Protein AF-A0A3D1KKY4-F1 (afdb_monomer_lite)

pLDDT: mean 95.08, std 2.31, range [89.0, 98.06]

Secondary structure (DSSP, 8-state):
-EESS--HHHHSGGGGGG-SS-EEE-----HHHHHTTT---TTTTSS-SEEE-

Foldseek 3Di:
DEEDDDDVVCVDPVCPVVDDWDKYFYPPDDPVVCVVVVHDPDCQPVPHRMHTD

Sequence (53 aa):
MTLALPKVGLIKPEAHPWIGDLYVADIGVPRIAYEKLGIDVGDWFRDKEIVKI

Radius of gyration: 11.96 Å; chains: 1; bounding box: 26×21×27 Å

Structure (mmCIF, N/CA/C/O backbone):
data_AF-A0A3D1KKY4-F1
#
_entry.id   AF-A0A3D1KKY4-F1
#
loop_
_atom_site.group_PDB
_atom_site.id
_atom_site.type_symbol
_atom_site.label_atom_id
_atom_site.label_alt_id
_atom_site.label_comp_id
_atom_site.label_asym_id
_atom_site.label_entity_id
_atom_site.label_seq_id
_atom_site.pdbx_PDB_ins_code
_atom_site.Cartn_x
_atom_site.Cartn_y
_atom_site.Cartn_z
_atom_site.occupancy
_atom_site.B_iso_or_equiv
_atom_site.auth_seq_id
_atom_site.auth_comp_id
_atom_site.auth_asym_id
_atom_site.auth_atom_id
_atom_site.pdbx_PDB_model_num
ATOM 1 N N . MET A 1 1 ? 8.598 -5.459 -3.981 1.00 95.38 1 MET A N 1
ATOM 2 C CA . MET A 1 1 ? 7.657 -5.773 -2.880 1.00 95.38 1 MET A CA 1
ATOM 3 C C . MET A 1 1 ? 7.900 -4.829 -1.710 1.00 95.38 1 MET A C 1
ATOM 5 O O . MET A 1 1 ? 9.048 -4.500 -1.440 1.00 95.38 1 MET A O 1
ATOM 9 N N . THR A 1 2 ? 6.847 -4.374 -1.035 1.00 96.94 2 THR A N 1
ATOM 10 C CA . THR A 1 2 ? 6.914 -3.495 0.139 1.00 96.94 2 THR A CA 1
ATOM 11 C C . THR A 1 2 ? 5.832 -3.862 1.159 1.00 96.94 2 THR A C 1
ATOM 13 O O . THR A 1 2 ? 4.895 -4.575 0.821 1.00 96.94 2 THR A O 1
ATOM 16 N N . LEU A 1 3 ? 5.970 -3.408 2.405 1.00 96.75 3 LEU A N 1
ATOM 17 C CA . LEU A 1 3 ? 5.119 -3.841 3.520 1.00 96.75 3 LEU A CA 1
ATOM 18 C C . LEU A 1 3 ? 4.056 -2.801 3.886 1.00 96.75 3 LEU A C 1
ATOM 20 O O . LEU A 1 3 ? 4.382 -1.607 3.926 1.00 96.75 3 LEU A O 1
ATOM 24 N N . ALA A 1 4 ? 2.853 -3.277 4.232 1.00 94.62 4 ALA A N 1
ATOM 25 C CA . ALA A 1 4 ? 1.707 -2.511 4.727 1.00 94.62 4 ALA A CA 1
ATOM 26 C C . ALA A 1 4 ? 1.153 -1.491 3.717 1.00 94.62 4 ALA A C 1
ATOM 28 O O . ALA A 1 4 ? 0.134 -1.735 3.085 1.00 94.62 4 ALA A O 1
ATOM 29 N N . LEU A 1 5 ? 1.835 -0.358 3.540 1.00 94.69 5 LEU A N 1
ATOM 30 C CA . LEU A 1 5 ? 1.508 0.655 2.535 1.00 94.69 5 LEU A CA 1
ATOM 31 C C . LEU A 1 5 ? 2.745 0.991 1.695 1.00 94.69 5 LEU A C 1
ATOM 33 O O . LEU A 1 5 ? 3.881 0.942 2.199 1.00 94.69 5 LEU A O 1
ATOM 37 N N . PRO A 1 6 ? 2.570 1.353 0.412 1.00 94.75 6 PRO A N 1
ATOM 38 C CA . PRO A 1 6 ? 3.676 1.814 -0.402 1.00 94.75 6 PRO A CA 1
ATOM 39 C C . PRO A 1 6 ? 4.238 3.117 0.159 1.00 94.75 6 PRO A C 1
ATOM 41 O O . PRO A 1 6 ? 3.518 4.029 0.560 1.00 94.75 6 PRO A O 1
ATOM 44 N N . LYS A 1 7 ? 5.566 3.207 0.192 1.00 95.50 7 LYS A N 1
ATOM 45 C CA . LYS A 1 7 ? 6.237 4.469 0.507 1.00 95.50 7 LYS A CA 1
ATOM 46 C C . LYS A 1 7 ? 6.125 5.353 -0.726 1.00 95.50 7 LYS A C 1
ATOM 48 O O . LYS A 1 7 ? 6.417 4.880 -1.819 1.00 95.50 7 LYS A O 1
ATOM 53 N N . VAL A 1 8 ? 5.774 6.628 -0.550 1.00 95.62 8 VAL A N 1
ATOM 54 C CA . VAL A 1 8 ? 5.578 7.570 -1.670 1.00 95.62 8 VAL A CA 1
ATOM 55 C C . VAL A 1 8 ? 6.767 7.597 -2.628 1.00 95.62 8 VAL A C 1
ATOM 57 O O . VAL A 1 8 ? 6.578 7.650 -3.834 1.00 95.62 8 VAL A O 1
ATOM 60 N N . GLY A 1 9 ? 7.991 7.465 -2.106 1.00 97.31 9 GLY A N 1
ATOM 61 C CA . GLY A 1 9 ? 9.204 7.410 -2.917 1.00 97.31 9 GLY A CA 1
ATOM 62 C C . GLY A 1 9 ? 9.257 6.242 -3.904 1.00 97.31 9 GLY A C 1
ATOM 63 O O . GLY A 1 9 ? 9.931 6.381 -4.905 1.00 97.31 9 GLY A O 1
ATOM 64 N N . LEU A 1 10 ? 8.540 5.138 -3.667 1.00 96.94 10 LEU A N 1
ATOM 65 C CA . LEU A 1 10 ? 8.471 3.986 -4.577 1.00 96.94 10 LEU A CA 1
ATOM 66 C C . LEU A 1 10 ? 7.415 4.148 -5.680 1.00 96.94 10 LEU A C 1
ATOM 68 O O . LEU A 1 10 ? 7.462 3.422 -6.661 1.00 96.94 10 LEU A O 1
ATOM 72 N N . ILE A 1 11 ? 6.454 5.060 -5.505 1.00 96.00 11 ILE A N 1
ATOM 73 C CA . ILE A 1 11 ? 5.362 5.317 -6.465 1.00 96.00 11 ILE A CA 1
ATOM 74 C C . ILE A 1 11 ? 5.754 6.427 -7.447 1.00 96.00 11 ILE A C 1
ATOM 76 O O . ILE A 1 11 ? 5.188 6.564 -8.527 1.00 96.00 11 ILE A O 1
ATOM 80 N N . LYS A 1 12 ? 6.704 7.274 -7.049 1.00 97.19 12 LYS A N 1
ATOM 81 C CA . LYS A 1 12 ? 7.118 8.408 -7.858 1.00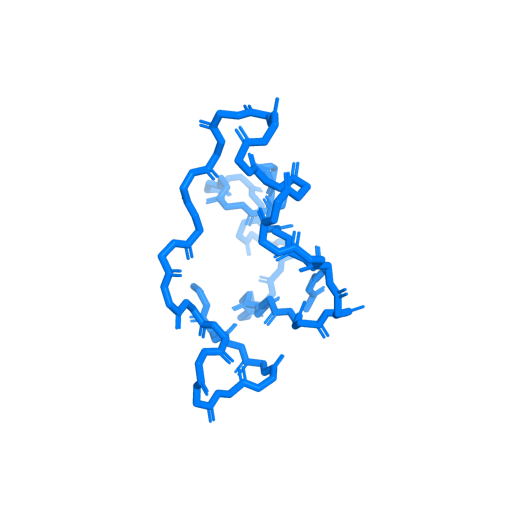 97.19 12 LYS A CA 1
ATOM 82 C C . LYS A 1 12 ? 7.838 7.956 -9.142 1.00 97.19 12 LYS A C 1
ATOM 84 O O . LYS A 1 12 ? 8.616 7.001 -9.082 1.00 97.19 12 LYS A O 1
ATOM 89 N N . PRO A 1 13 ? 7.678 8.684 -10.265 1.00 96.75 13 PRO A N 1
ATOM 90 C CA . PRO A 1 13 ? 8.328 8.340 -11.530 1.00 96.75 13 PRO A CA 1
ATOM 91 C C . PRO A 1 13 ? 9.850 8.191 -11.433 1.00 96.75 13 PRO A C 1
ATOM 93 O O . PRO A 1 13 ? 10.430 7.355 -12.122 1.00 96.75 13 PRO A O 1
ATOM 96 N N . GLU A 1 14 ? 10.509 8.954 -10.554 1.00 97.69 14 GLU A N 1
ATOM 97 C CA . GLU A 1 14 ? 11.965 8.896 -10.383 1.00 97.69 14 GLU A CA 1
ATOM 98 C C . GLU A 1 14 ? 12.454 7.546 -9.835 1.00 97.69 14 GLU A C 1
ATOM 100 O O . GLU A 1 14 ? 13.635 7.225 -9.967 1.00 97.69 14 GLU A O 1
ATOM 105 N N . ALA A 1 15 ? 11.569 6.740 -9.238 1.00 97.44 15 ALA A N 1
ATOM 106 C CA . ALA A 1 15 ? 11.900 5.407 -8.747 1.00 97.44 15 ALA A CA 1
ATOM 107 C C . ALA A 1 15 ? 11.857 4.325 -9.827 1.00 97.44 15 ALA A C 1
ATOM 109 O O . ALA A 1 15 ? 12.511 3.299 -9.655 1.00 97.44 15 ALA A O 1
ATOM 110 N N . HIS A 1 16 ? 11.141 4.539 -10.938 1.00 95.62 16 HIS A N 1
ATOM 111 C CA . HIS A 1 16 ? 10.928 3.519 -11.972 1.00 95.62 16 HIS A CA 1
ATOM 112 C C . HIS A 1 16 ? 12.220 2.901 -12.540 1.00 95.62 16 HIS A C 1
ATOM 114 O O . HIS A 1 16 ? 12.226 1.696 -12.764 1.00 95.62 16 HIS A O 1
ATOM 120 N N . PRO A 1 17 ? 13.337 3.637 -12.734 1.00 98.06 17 PRO A N 1
ATOM 121 C CA . PRO A 1 17 ? 14.588 3.026 -13.196 1.00 98.06 17 PRO A CA 1
ATOM 122 C C . PRO A 1 17 ? 15.210 2.042 -12.194 1.00 98.06 17 PRO 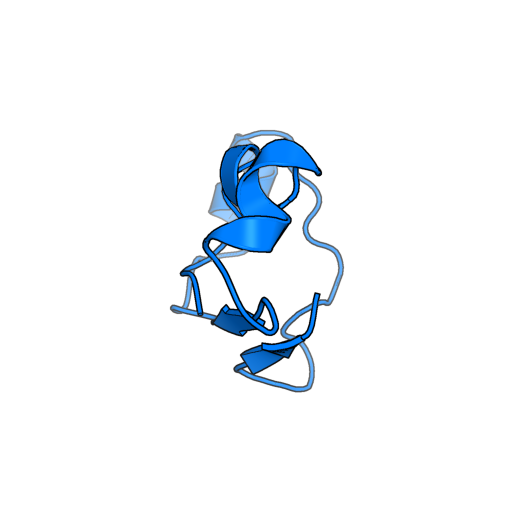A C 1
ATOM 124 O O . PRO A 1 17 ? 16.070 1.247 -12.562 1.00 98.06 17 PRO A O 1
ATOM 127 N N . TRP A 1 18 ? 14.808 2.121 -10.925 1.00 97.50 18 TRP A N 1
ATOM 128 C CA . TRP A 1 18 ? 15.417 1.399 -9.808 1.00 97.50 18 TRP A CA 1
ATOM 129 C C . TRP A 1 1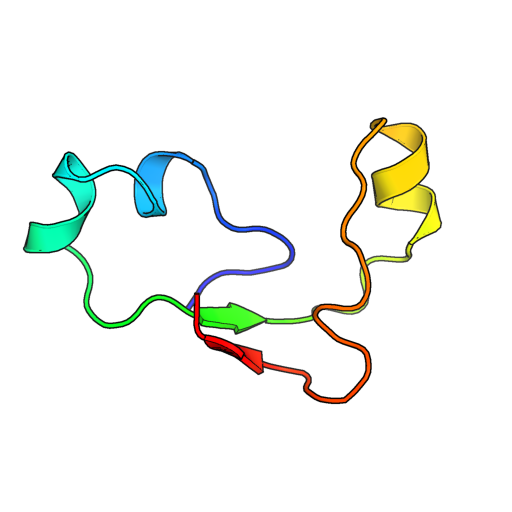8 ? 14.551 0.250 -9.293 1.00 97.50 18 TRP A C 1
ATOM 131 O O . TRP A 1 18 ? 15.013 -0.539 -8.468 1.00 97.50 18 TRP A O 1
ATOM 141 N N . ILE A 1 19 ? 13.299 0.157 -9.744 1.00 96.94 19 ILE A N 1
ATOM 142 C CA . ILE A 1 19 ? 12.345 -0.861 -9.304 1.00 96.94 19 ILE A CA 1
ATOM 143 C C . ILE A 1 19 ? 11.731 -1.579 -10.506 1.00 96.94 19 ILE A C 1
ATOM 145 O O . ILE A 1 19 ? 11.563 -1.004 -11.575 1.00 96.94 19 ILE A O 1
ATOM 149 N N . GLY A 1 20 ? 11.386 -2.852 -10.320 1.00 96.38 20 GLY A N 1
ATOM 150 C CA . GLY A 1 20 ? 10.503 -3.565 -11.242 1.00 96.38 20 GLY A CA 1
ATOM 151 C C . GLY A 1 20 ? 9.035 -3.334 -10.883 1.00 96.38 20 GLY A C 1
ATOM 152 O O . GLY A 1 20 ? 8.667 -2.303 -10.325 1.00 96.38 20 GLY A O 1
ATOM 153 N N . ASP A 1 21 ? 8.208 -4.348 -11.123 1.00 97.00 21 ASP A N 1
ATOM 154 C CA . ASP A 1 21 ? 6.827 -4.359 -10.648 1.00 97.00 21 ASP A CA 1
ATOM 155 C C . ASP A 1 21 ? 6.745 -4.098 -9.131 1.00 97.00 21 ASP A C 1
ATOM 157 O O . ASP A 1 21 ? 7.398 -4.766 -8.313 1.00 97.00 21 ASP A O 1
ATOM 161 N N . LEU A 1 22 ? 5.902 -3.140 -8.746 1.00 97.00 22 LEU A N 1
ATOM 162 C CA . LEU A 1 22 ? 5.658 -2.818 -7.350 1.00 97.00 22 LEU A CA 1
ATOM 163 C C . LEU A 1 22 ? 4.502 -3.672 -6.814 1.00 97.00 22 LEU A C 1
ATOM 165 O O . LEU A 1 22 ? 3.445 -3.807 -7.419 1.00 97.00 22 LEU A O 1
ATOM 169 N N . TYR A 1 23 ? 4.722 -4.256 -5.641 1.00 97.12 23 TYR A N 1
ATOM 170 C CA . TYR A 1 23 ? 3.725 -5.044 -4.919 1.00 97.12 23 TYR A CA 1
ATOM 171 C C . TYR A 1 23 ? 3.713 -4.599 -3.465 1.00 97.12 23 TYR A C 1
ATOM 173 O O . TYR A 1 23 ? 4.783 -4.305 -2.916 1.00 97.12 23 TYR A O 1
ATOM 181 N N . VAL A 1 24 ? 2.543 -4.616 -2.836 1.00 96.19 24 VAL A N 1
ATOM 182 C CA . VAL A 1 24 ? 2.368 -4.402 -1.399 1.00 96.19 24 VAL A CA 1
ATOM 183 C C . VAL A 1 24 ? 1.873 -5.688 -0.740 1.00 96.19 24 VAL A C 1
ATOM 185 O O . VAL A 1 24 ? 1.036 -6.392 -1.305 1.00 96.19 24 VAL A O 1
ATOM 188 N N . ALA A 1 25 ? 2.435 -6.012 0.419 1.00 97.00 25 ALA A N 1
ATOM 189 C CA . ALA A 1 25 ? 2.082 -7.187 1.205 1.00 97.00 25 ALA A CA 1
ATOM 190 C C . ALA A 1 25 ? 1.308 -6.783 2.464 1.00 97.00 25 ALA A C 1
ATOM 192 O O . ALA A 1 25 ? 1.705 -5.832 3.155 1.00 97.00 25 ALA A O 1
ATOM 193 N N . ASP A 1 26 ? 0.256 -7.540 2.764 1.00 95.38 26 ASP A N 1
ATOM 194 C CA . ASP A 1 26 ? -0.388 -7.522 4.069 1.00 95.38 26 ASP A CA 1
ATOM 195 C C . ASP A 1 26 ? 0.572 -8.118 5.106 1.00 95.38 26 ASP A C 1
ATOM 197 O O . ASP A 1 26 ? 1.188 -9.160 4.892 1.00 95.38 26 ASP A O 1
ATOM 201 N N . ILE A 1 27 ? 0.723 -7.426 6.229 1.00 95.50 27 ILE A N 1
ATOM 202 C CA . ILE A 1 27 ? 1.527 -7.885 7.370 1.00 95.50 27 ILE A CA 1
ATOM 203 C C . ILE A 1 27 ? 0.685 -7.970 8.650 1.00 95.50 27 ILE A C 1
ATOM 205 O O . ILE A 1 27 ? 1.231 -7.971 9.752 1.00 95.50 27 ILE A O 1
ATOM 209 N N . GLY A 1 28 ? -0.644 -7.987 8.516 1.00 94.00 28 GLY A N 1
ATOM 210 C CA . GLY A 1 28 ? -1.582 -8.034 9.630 1.00 94.00 28 GLY A CA 1
ATOM 211 C C . GLY A 1 28 ? -1.711 -6.704 10.370 1.00 94.00 28 GLY A C 1
ATOM 212 O O . GLY A 1 28 ? -1.994 -6.704 11.568 1.00 94.00 28 GLY A O 1
ATOM 213 N N . VAL A 1 29 ? -1.488 -5.564 9.697 1.00 94.56 29 VAL A N 1
ATOM 214 C CA . VAL A 1 29 ? -1.728 -4.252 10.321 1.00 94.56 29 VAL A CA 1
ATOM 215 C C . VAL A 1 29 ? -3.236 -4.082 10.528 1.00 94.56 29 VAL A C 1
ATOM 217 O O . VAL A 1 29 ? -3.984 -4.067 9.550 1.00 94.56 29 VAL A O 1
ATOM 220 N N . PRO A 1 30 ? -3.718 -3.910 11.771 1.00 93.50 30 PRO A N 1
ATOM 221 C CA . PRO A 1 30 ? -5.145 -3.755 12.016 1.00 93.50 30 PRO A CA 1
ATOM 222 C C . PRO A 1 30 ? -5.699 -2.488 11.354 1.00 93.50 30 PRO A C 1
ATOM 224 O O . PRO A 1 30 ? -5.084 -1.426 11.452 1.00 93.50 30 PRO A O 1
ATOM 227 N N . ARG A 1 31 ? -6.909 -2.560 10.778 1.00 92.75 31 ARG A N 1
ATOM 228 C CA . ARG A 1 31 ? -7.591 -1.411 10.140 1.00 92.75 31 ARG A CA 1
ATOM 229 C C . ARG A 1 31 ? -7.611 -0.158 11.027 1.00 92.75 31 ARG A C 1
ATOM 231 O O . ARG A 1 31 ? -7.287 0.931 10.561 1.00 92.75 31 ARG A O 1
ATOM 238 N N . ILE A 1 32 ? -7.881 -0.332 12.322 1.00 95.69 32 ILE A N 1
ATOM 239 C CA . ILE A 1 32 ? -7.922 0.755 13.312 1.00 95.69 32 ILE A CA 1
ATOM 240 C C . ILE A 1 32 ? -6.602 1.540 13.425 1.00 95.69 32 ILE A C 1
ATOM 242 O O . ILE A 1 32 ? -6.606 2.702 13.826 1.00 95.69 32 ILE A O 1
ATOM 246 N N . ALA A 1 33 ? -5.458 0.937 13.083 1.00 96.25 33 ALA A N 1
ATOM 247 C CA . ALA A 1 33 ? -4.179 1.642 13.074 1.00 96.25 33 ALA A CA 1
ATOM 248 C C . ALA A 1 33 ? -4.124 2.690 11.950 1.00 96.25 33 ALA A C 1
ATOM 250 O O . ALA A 1 33 ? -3.631 3.792 12.179 1.00 96.25 33 ALA A O 1
ATOM 251 N N . TYR A 1 34 ? -4.675 2.381 10.772 1.00 95.06 34 TYR A N 1
ATOM 252 C CA . TYR A 1 34 ? -4.774 3.321 9.651 1.00 95.06 34 TYR A CA 1
ATOM 253 C C . TYR A 1 34 ? -5.833 4.397 9.894 1.00 95.06 34 TYR A C 1
ATOM 255 O O . TYR A 1 34 ? -5.565 5.577 9.677 1.00 95.06 34 TYR A O 1
ATOM 263 N N . GLU A 1 35 ? -6.994 4.017 10.435 1.00 95.31 35 GLU A N 1
ATOM 264 C CA . GLU A 1 35 ? -8.074 4.954 10.779 1.00 95.31 35 GLU A CA 1
ATOM 265 C C . GLU A 1 35 ? -7.603 6.024 11.774 1.00 95.31 35 GLU A C 1
ATOM 267 O O . GLU A 1 35 ? -7.874 7.209 11.590 1.00 95.31 35 GLU A O 1
ATOM 272 N N . LYS A 1 36 ? -6.814 5.635 12.788 1.00 97.88 36 LYS A N 1
ATOM 273 C CA . LYS A 1 36 ? -6.198 6.574 13.745 1.00 97.88 36 LYS A CA 1
ATOM 274 C C . LYS A 1 36 ? -5.227 7.564 13.099 1.00 97.88 36 LYS A C 1
ATOM 276 O O . LYS A 1 36 ? -4.987 8.625 13.669 1.00 97.88 36 LYS A O 1
ATOM 281 N N . LEU A 1 37 ? -4.667 7.222 11.941 1.00 97.06 37 LEU A N 1
ATOM 282 C CA . LEU A 1 37 ? -3.809 8.098 11.141 1.00 97.06 37 LEU A CA 1
ATOM 283 C C . LEU A 1 37 ? -4.599 8.892 10.087 1.00 97.06 37 LEU A C 1
ATOM 285 O O . LEU A 1 37 ? -3.997 9.649 9.331 1.00 97.06 37 LEU A O 1
ATOM 289 N N . GLY A 1 38 ? -5.925 8.726 10.018 1.00 97.25 38 GLY A N 1
ATOM 290 C CA . GLY A 1 38 ? -6.766 9.342 8.991 1.00 97.25 38 GLY A CA 1
ATOM 291 C C . GLY A 1 38 ? -6.544 8.763 7.591 1.00 97.25 38 GLY A C 1
ATOM 292 O O . GLY A 1 38 ? -6.777 9.457 6.605 1.00 97.25 38 GLY A O 1
ATOM 293 N N . ILE A 1 39 ? -6.059 7.521 7.493 1.00 95.31 39 ILE A N 1
ATOM 294 C CA . ILE A 1 39 ? -5.757 6.854 6.224 1.00 95.31 39 ILE A CA 1
ATOM 295 C C . ILE A 1 39 ? -6.859 5.840 5.916 1.00 95.31 39 ILE A C 1
ATOM 297 O O . ILE A 1 39 ? -7.064 4.892 6.675 1.00 95.31 39 ILE A O 1
ATOM 301 N N . ASP A 1 40 ? -7.521 6.010 4.772 1.00 93.12 40 ASP A N 1
ATOM 302 C CA . ASP A 1 40 ? -8.408 4.996 4.202 1.00 93.12 40 ASP A CA 1
ATOM 303 C C . ASP A 1 40 ? -7.608 4.058 3.289 1.00 93.12 40 ASP A C 1
ATOM 305 O O . ASP A 1 40 ? -7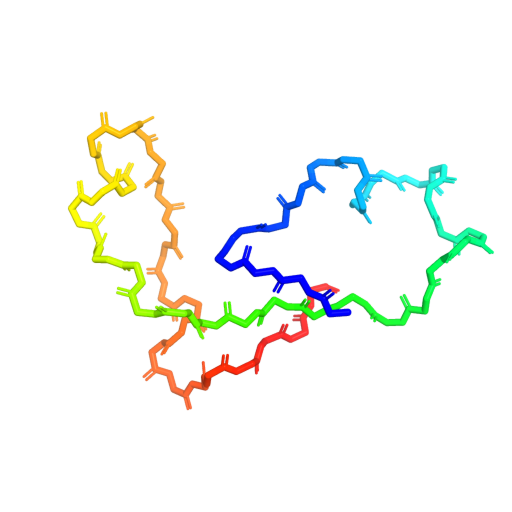.011 4.481 2.299 1.00 93.12 40 ASP A O 1
ATOM 309 N N . VAL A 1 41 ? -7.580 2.778 3.653 1.00 90.75 41 VAL A N 1
ATOM 310 C CA . VAL A 1 41 ? -6.886 1.715 2.910 1.00 90.75 41 VAL A CA 1
ATOM 311 C C . VAL A 1 41 ? -7.835 0.878 2.047 1.00 90.75 41 VAL A C 1
ATOM 313 O O . VAL A 1 41 ? -7.401 -0.070 1.393 1.00 90.75 41 VAL A O 1
ATOM 316 N N . GLY A 1 42 ? -9.134 1.200 2.039 1.00 90.62 42 GLY A N 1
ATOM 317 C CA . GLY A 1 42 ? -10.147 0.458 1.296 1.00 90.62 42 GLY A CA 1
ATOM 318 C C . GLY A 1 42 ? -10.145 -1.032 1.646 1.00 90.62 42 GLY A C 1
ATOM 319 O O . GLY A 1 42 ? -10.072 -1.408 2.817 1.00 90.62 42 GLY A O 1
ATOM 320 N N . ASP A 1 43 ? -10.226 -1.878 0.620 1.00 91.31 43 ASP A N 1
ATOM 321 C CA . ASP A 1 43 ? -10.296 -3.341 0.724 1.00 91.31 43 ASP A CA 1
ATOM 322 C C . ASP A 1 43 ? -9.105 -4.049 0.054 1.00 91.31 43 ASP A C 1
ATOM 324 O O . ASP A 1 43 ? -9.237 -5.192 -0.376 1.00 91.31 43 ASP A O 1
ATOM 328 N N . TRP A 1 44 ? -7.941 -3.391 -0.056 1.00 90.25 44 TRP A N 1
ATOM 329 C CA . TRP A 1 44 ? -6.791 -3.894 -0.832 1.00 90.25 44 TRP A CA 1
ATOM 330 C C . TRP A 1 44 ? -6.447 -5.359 -0.526 1.00 90.25 44 TRP A C 1
ATOM 332 O O . TRP A 1 44 ? -6.210 -6.137 -1.446 1.00 90.25 44 TRP A O 1
ATOM 342 N N . PHE A 1 45 ? -6.495 -5.746 0.749 1.00 89.00 45 PHE A N 1
ATOM 343 C CA . PHE A 1 45 ? -6.109 -7.078 1.218 1.00 89.00 45 PHE A CA 1
ATOM 344 C C . PHE A 1 45 ? -7.286 -8.024 1.498 1.00 89.00 45 PHE A C 1
ATOM 346 O O . PHE A 1 45 ? -7.096 -9.065 2.115 1.00 89.00 45 PHE A O 1
ATOM 353 N N . ARG A 1 46 ? -8.513 -7.695 1.060 1.00 89.44 46 ARG A N 1
ATOM 354 C CA . ARG A 1 46 ? -9.704 -8.526 1.328 1.00 89.44 46 ARG A CA 1
ATOM 355 C C . ARG A 1 46 ? -9.554 -9.953 0.798 1.00 89.44 46 ARG A C 1
ATOM 357 O O . ARG A 1 46 ? -9.886 -10.899 1.502 1.00 89.44 46 ARG A O 1
ATOM 364 N N . ASP A 1 47 ? -9.059 -10.080 -0.433 1.00 91.62 47 ASP A N 1
ATOM 365 C CA . ASP A 1 47 ? -9.014 -11.357 -1.156 1.00 91.62 47 ASP A CA 1
ATOM 366 C C . ASP A 1 47 ? -7.583 -11.869 -1.397 1.00 91.62 47 ASP A C 1
ATOM 368 O O . ASP A 1 47 ? -7.398 -12.995 -1.862 1.00 91.62 47 ASP A O 1
ATOM 372 N N . LYS A 1 48 ? -6.556 -11.040 -1.152 1.00 92.69 48 LYS A N 1
ATOM 373 C CA . LYS A 1 48 ? -5.151 -11.347 -1.468 1.00 92.69 48 LYS 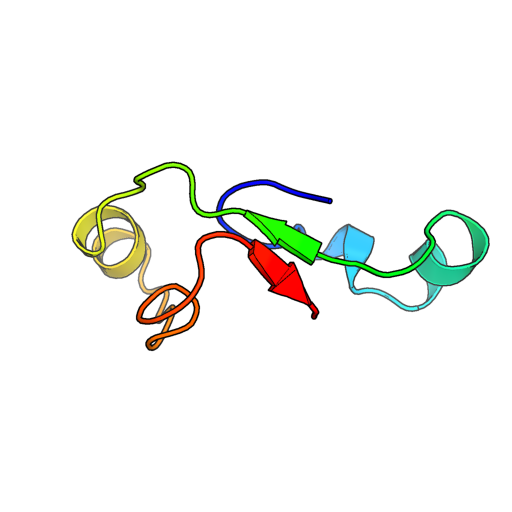A CA 1
ATOM 374 C C . LYS A 1 48 ? -4.201 -10.762 -0.431 1.00 92.69 48 LYS A C 1
ATOM 376 O O . LYS A 1 48 ? -4.264 -9.575 -0.138 1.00 92.69 48 LYS A O 1
ATOM 381 N N . GLU A 1 49 ? -3.236 -11.566 0.007 1.00 94.31 49 GLU A N 1
ATOM 382 C CA . GLU A 1 49 ? -2.158 -11.124 0.908 1.00 94.31 49 GLU A CA 1
ATOM 383 C C . GLU A 1 49 ? -1.088 -10.279 0.192 1.00 94.31 49 GLU A C 1
ATOM 385 O O . GLU A 1 49 ? -0.345 -9.537 0.829 1.00 94.31 49 GLU A O 1
ATOM 390 N N . ILE A 1 50 ? -0.999 -10.369 -1.142 1.00 9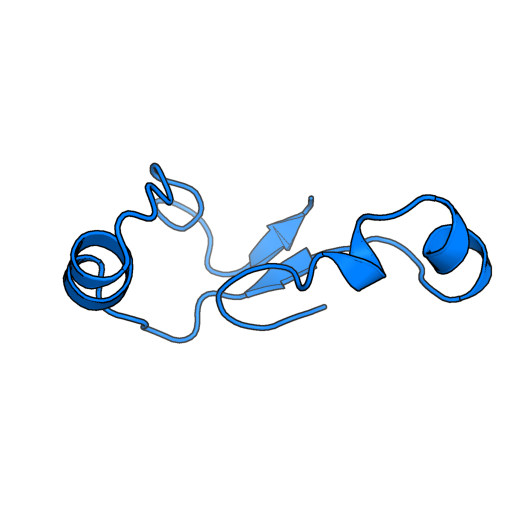6.62 50 ILE A N 1
ATOM 391 C CA . ILE A 1 50 ? -0.070 -9.588 -1.970 1.00 96.62 50 ILE A CA 1
ATOM 392 C C . ILE A 1 50 ? -0.833 -8.971 -3.142 1.00 96.62 50 ILE A C 1
ATOM 394 O O . ILE A 1 50 ? -1.486 -9.671 -3.920 1.00 96.62 50 ILE A O 1
ATOM 398 N N . VAL A 1 51 ? -0.703 -7.654 -3.300 1.00 95.25 51 VAL A N 1
ATOM 399 C CA . VAL A 1 51 ? -1.396 -6.862 -4.323 1.00 95.25 51 VAL A CA 1
ATOM 400 C C . VAL A 1 51 ? -0.371 -6.137 -5.186 1.00 95.25 51 VAL A C 1
ATOM 402 O O . VAL A 1 51 ? 0.559 -5.523 -4.663 1.00 95.25 51 VAL A O 1
ATOM 405 N N . LYS A 1 52 ? -0.529 -6.214 -6.511 1.00 94.88 52 LYS A N 1
ATOM 406 C CA . LYS A 1 52 ? 0.251 -5.408 -7.460 1.00 94.88 52 LYS A CA 1
ATOM 407 C C . LYS A 1 52 ? -0.327 -3.994 -7.510 1.00 94.88 52 LYS A C 1
ATOM 409 O O . LYS A 1 52 ? -1.547 -3.857 -7.586 1.00 94.88 52 LYS A O 1
ATOM 414 N N . ILE A 1 53 ? 0.543 -2.989 -7.473 1.00 91.62 53 ILE A N 1
ATOM 415 C CA . ILE A 1 53 ? 0.209 -1.555 -7.510 1.00 91.62 53 ILE A CA 1
ATOM 416 C C . ILE A 1 53 ? 0.813 -0.899 -8.744 1.00 91.62 53 ILE A C 1
ATOM 418 O O . ILE A 1 53 ? 1.900 -1.352 -9.170 1.00 91.62 53 ILE A O 1
#